Protein AF-A0A658NVF8-F1 (afdb_monomer_lite)

Secondary structure (DSSP, 8-state):
---HHHHHHHHHHHHHHT-EEEEETTTEEEEEE--SS--HHHHHTT---SSSSSS----SS-S-HHHHHHHHHHTT-TT-

pLDDT: mean 87.6, std 6.1, range [67.31, 95.88]

Structure (mmCIF, N/CA/C/O backbone):
data_AF-A0A658NVF8-F1
#
_entry.id   AF-A0A658NVF8-F1
#
loop_
_atom_site.group_PDB
_atom_site.id
_atom_site.type_symbol
_atom_site.label_atom_id
_atom_site.label_alt_id
_atom_site.label_comp_id
_atom_site.label_asym_id
_atom_site.label_entity_id
_atom_site.label_seq_id
_atom_site.pdbx_PDB_ins_code
_atom_site.Cartn_x
_atom_site.Cartn_y
_atom_site.Cartn_z
_atom_site.occupancy
_atom_site.B_iso_or_equiv
_atom_site.auth_seq_id
_atom_site.auth_comp_id
_atom_site.auth_asym_id
_atom_site.auth_atom_id
_atom_site.pdbx_PDB_model_num
ATOM 1 N N . ASP A 1 1 ? 16.017 -16.124 -8.674 1.00 73.12 1 ASP A N 1
ATOM 2 C CA . ASP A 1 1 ? 16.067 -15.285 -9.885 1.00 73.12 1 ASP A CA 1
ATOM 3 C C . ASP A 1 1 ? 14.683 -14.989 -10.421 1.00 73.12 1 ASP A C 1
ATOM 5 O O . ASP A 1 1 ? 13.847 -15.881 -10.472 1.00 73.12 1 ASP A O 1
ATOM 9 N N . ILE A 1 2 ? 14.448 -13.735 -10.804 1.00 85.00 2 ILE A N 1
ATOM 10 C CA . ILE A 1 2 ? 13.230 -13.274 -11.482 1.00 85.00 2 ILE A CA 1
ATOM 11 C C . ILE A 1 2 ? 13.601 -12.925 -12.930 1.00 85.00 2 ILE A C 1
ATOM 13 O O . ILE A 1 2 ? 14.656 -12.342 -13.184 1.00 85.00 2 ILE A O 1
ATOM 17 N N . SER A 1 3 ? 12.756 -13.292 -13.897 1.00 92.06 3 SER A N 1
ATOM 18 C CA . SER A 1 3 ? 13.020 -13.013 -15.314 1.00 92.06 3 SER A CA 1
ATOM 19 C C . SER A 1 3 ? 12.733 -11.550 -15.667 1.00 92.06 3 SER A C 1
ATOM 21 O O . SER A 1 3 ? 11.889 -10.896 -15.055 1.00 92.06 3 SER A O 1
ATOM 23 N N . ARG A 1 4 ? 13.371 -11.031 -16.725 1.00 86.94 4 ARG A N 1
ATOM 24 C CA . ARG A 1 4 ? 13.087 -9.674 -17.236 1.00 86.94 4 ARG A CA 1
ATOM 25 C C . ARG A 1 4 ? 11.620 -9.492 -17.642 1.00 86.94 4 ARG A C 1
ATOM 27 O O . ARG A 1 4 ? 11.076 -8.409 -17.459 1.00 86.94 4 ARG A O 1
ATOM 34 N N . ALA A 1 5 ? 10.986 -10.549 -18.151 1.00 90.56 5 ALA A N 1
ATOM 35 C CA . ALA A 1 5 ? 9.562 -10.550 -18.476 1.00 90.56 5 ALA A CA 1
ATOM 36 C C . ALA A 1 5 ? 8.687 -10.435 -17.214 1.00 90.56 5 ALA A C 1
ATOM 38 O O . ALA A 1 5 ? 7.708 -9.694 -17.218 1.00 90.56 5 ALA A O 1
ATOM 39 N N . ALA A 1 6 ? 9.067 -11.101 -16.116 1.00 91.06 6 ALA A N 1
ATOM 40 C CA . ALA A 1 6 ? 8.378 -10.963 -14.834 1.00 91.06 6 ALA A CA 1
ATOM 41 C C . ALA A 1 6 ? 8.540 -9.551 -14.249 1.00 91.06 6 ALA A C 1
ATOM 43 O O . ALA A 1 6 ? 7.557 -8.973 -13.798 1.00 91.06 6 ALA A O 1
ATOM 44 N N . ILE A 1 7 ? 9.738 -8.955 -14.338 1.00 91.12 7 ILE A N 1
ATOM 45 C CA . ILE A 1 7 ? 9.955 -7.549 -13.949 1.00 91.12 7 ILE A CA 1
ATOM 46 C C . ILE A 1 7 ? 9.041 -6.626 -14.752 1.00 91.12 7 ILE A C 1
ATOM 48 O O . ILE A 1 7 ? 8.391 -5.765 -14.171 1.00 91.12 7 ILE A O 1
ATOM 52 N N . TRP A 1 8 ? 8.966 -6.810 -16.072 1.00 91.44 8 TRP A N 1
ATOM 53 C CA . TRP A 1 8 ? 8.099 -5.993 -16.919 1.00 91.44 8 TRP A CA 1
ATOM 54 C C . TRP A 1 8 ? 6.629 -6.094 -16.492 1.00 91.44 8 TRP A C 1
ATOM 56 O O . TRP A 1 8 ? 5.993 -5.063 -16.297 1.00 91.44 8 TRP A O 1
ATOM 66 N N . LYS A 1 9 ? 6.134 -7.313 -16.230 1.00 93.25 9 LYS A N 1
ATOM 67 C CA . LYS A 1 9 ? 4.777 -7.535 -15.710 1.00 93.25 9 LYS A CA 1
ATOM 68 C C . LYS A 1 9 ? 4.540 -6.825 -14.371 1.00 93.25 9 LYS A C 1
ATOM 70 O O . LYS A 1 9 ? 3.482 -6.238 -14.185 1.00 93.25 9 LYS A O 1
ATOM 75 N N . TYR A 1 10 ? 5.504 -6.850 -13.449 1.00 93.00 10 TYR A N 1
ATOM 76 C CA . TYR A 1 10 ? 5.374 -6.134 -12.175 1.00 93.00 10 TYR A CA 1
ATOM 77 C C . TYR A 1 10 ? 5.355 -4.614 -12.351 1.00 93.00 10 TYR A C 1
ATOM 79 O O . TYR A 1 10 ? 4.584 -3.936 -11.682 1.00 93.00 10 TYR A O 1
ATOM 87 N N . MET A 1 11 ? 6.172 -4.071 -13.257 1.00 93.81 11 MET A N 1
ATOM 88 C CA . MET A 1 11 ? 6.142 -2.635 -13.557 1.00 93.81 11 MET A CA 1
ATOM 89 C C . MET A 1 11 ? 4.799 -2.216 -14.157 1.00 93.81 11 MET A C 1
ATOM 91 O O . MET A 1 11 ? 4.327 -1.126 -13.862 1.00 93.81 11 MET A O 1
ATOM 95 N N . ASP A 1 12 ? 4.184 -3.073 -14.972 1.00 93.25 12 ASP A N 1
ATOM 96 C CA . ASP A 1 12 ? 2.854 -2.831 -15.535 1.00 93.25 12 ASP A CA 1
ATOM 97 C C . ASP A 1 12 ? 1.773 -2.814 -14.445 1.00 93.25 12 ASP A C 1
ATOM 99 O O . ASP A 1 12 ? 1.020 -1.855 -14.333 1.00 93.25 12 ASP A O 1
ATOM 103 N N . GLN A 1 13 ? 1.802 -3.788 -13.530 1.00 92.88 13 GLN A N 1
ATOM 104 C CA . GLN A 1 13 ? 0.896 -3.819 -12.376 1.00 92.88 13 GLN A CA 1
ATOM 105 C C . GLN A 1 13 ? 1.025 -2.581 -11.479 1.00 92.88 13 GLN A C 1
ATOM 107 O O . GLN A 1 13 ? 0.028 -2.078 -10.970 1.00 92.88 13 GLN A O 1
ATOM 112 N N . LEU A 1 14 ? 2.243 -2.070 -11.274 1.00 91.06 14 LEU A N 1
ATOM 113 C CA . LEU A 1 14 ? 2.436 -0.822 -10.533 1.00 91.06 14 LEU A CA 1
ATOM 114 C C . LEU A 1 14 ? 1.850 0.376 -11.295 1.00 91.06 14 LEU A C 1
ATOM 116 O O . LEU A 1 14 ? 1.223 1.237 -10.685 1.00 91.06 14 LEU A O 1
ATOM 120 N N . ARG A 1 15 ? 1.971 0.428 -12.624 1.00 92.38 15 ARG A N 1
ATOM 121 C CA . ARG A 1 15 ? 1.312 1.484 -13.411 1.00 92.38 15 ARG A CA 1
ATOM 122 C C . ARG A 1 15 ? -0.208 1.429 -13.271 1.00 92.38 15 ARG A C 1
ATOM 124 O O . ARG A 1 15 ? -0.818 2.474 -13.061 1.00 92.38 15 ARG A O 1
ATOM 131 N N . ASP A 1 16 ? -0.800 0.236 -13.270 1.00 91.31 16 ASP A N 1
ATOM 132 C CA . ASP A 1 16 ? -2.244 0.047 -13.045 1.00 91.31 16 ASP A CA 1
ATOM 133 C C . ASP A 1 16 ? -2.697 0.527 -11.654 1.00 91.31 16 ASP A C 1
ATOM 135 O O . ASP A 1 16 ? -3.812 1.026 -11.482 1.00 91.31 16 ASP A O 1
ATOM 139 N N . LEU A 1 17 ? -1.823 0.422 -10.648 1.00 88.50 17 LEU A N 1
ATOM 140 C CA . LEU A 1 17 ? -2.076 0.946 -9.302 1.00 88.50 17 LEU A CA 1
ATOM 141 C C . LEU A 1 17 ? -1.975 2.480 -9.218 1.00 88.50 17 LEU A C 1
ATOM 143 O O . LEU A 1 17 ? -2.404 3.055 -8.214 1.00 88.50 17 LEU A O 1
ATOM 147 N N . GLY A 1 18 ? -1.489 3.139 -10.275 1.00 89.25 18 GLY A N 1
ATOM 148 C CA . GLY A 1 18 ? -1.374 4.593 -10.392 1.00 89.25 18 GLY A CA 1
ATOM 149 C C . GLY A 1 18 ? 0.036 5.136 -10.163 1.00 89.25 18 GLY A C 1
ATOM 150 O O . GLY A 1 18 ? 0.193 6.344 -10.014 1.00 89.25 18 GLY A O 1
ATOM 151 N N . TYR A 1 19 ? 1.056 4.275 -10.125 1.00 91.94 19 TYR A N 1
ATOM 152 C CA . TYR A 1 19 ? 2.447 4.721 -10.059 1.00 91.94 19 TYR A CA 1
ATOM 153 C C . TYR A 1 19 ? 2.934 5.211 -11.420 1.00 91.94 19 TYR A C 1
ATOM 155 O O . TYR A 1 19 ? 2.719 4.574 -12.454 1.00 91.94 19 TYR A O 1
ATOM 163 N N . GLU A 1 20 ? 3.697 6.296 -11.413 1.00 93.69 20 GLU A N 1
ATOM 164 C CA . GLU A 1 20 ? 4.349 6.801 -12.610 1.00 93.69 20 GLU A CA 1
ATOM 165 C C . GLU A 1 20 ? 5.766 6.230 -12.698 1.00 93.69 20 GLU A C 1
ATOM 167 O O 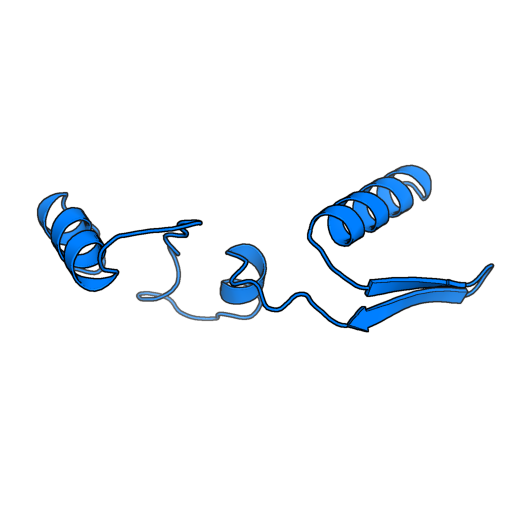. GLU A 1 20 ? 6.660 6.594 -11.931 1.00 93.69 20 GLU A O 1
ATOM 172 N N . ILE A 1 21 ? 5.968 5.287 -13.622 1.00 95.88 21 ILE A N 1
ATOM 173 C CA . ILE A 1 21 ? 7.245 4.584 -13.795 1.00 95.88 21 ILE A CA 1
ATOM 174 C C . ILE A 1 21 ? 7.726 4.710 -15.234 1.00 95.88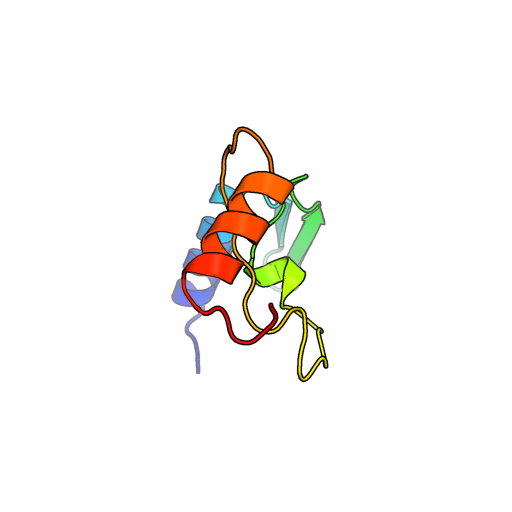 21 ILE A C 1
ATOM 176 O O . ILE A 1 21 ? 7.155 4.120 -16.160 1.00 95.88 21 ILE A O 1
ATOM 180 N N . GLU A 1 22 ? 8.858 5.378 -15.409 1.00 94.94 22 GLU A N 1
ATOM 181 C CA . GLU A 1 22 ? 9.559 5.474 -16.684 1.00 94.94 22 GLU A CA 1
ATOM 182 C C . GLU A 1 22 ? 10.480 4.272 -16.903 1.00 94.94 22 GLU A C 1
ATOM 184 O O . GLU A 1 22 ? 11.120 3.771 -15.976 1.00 94.94 22 GLU A O 1
ATOM 189 N N . ALA A 1 23 ? 10.581 3.823 -18.153 1.00 93.06 23 ALA A N 1
ATOM 190 C CA . ALA A 1 23 ? 11.491 2.763 -18.563 1.00 93.06 23 ALA A CA 1
ATOM 191 C C . ALA A 1 23 ? 12.576 3.329 -19.484 1.00 93.06 23 ALA A C 1
ATOM 193 O O . ALA A 1 23 ? 12.279 3.915 -20.523 1.00 93.06 23 ALA A O 1
ATOM 194 N N . PHE A 1 24 ? 13.839 3.100 -19.134 1.00 92.38 24 PHE A N 1
ATOM 195 C CA . PHE A 1 24 ? 14.991 3.495 -19.932 1.00 92.38 24 PHE A CA 1
ATOM 196 C C . PHE A 1 24 ? 15.696 2.256 -20.4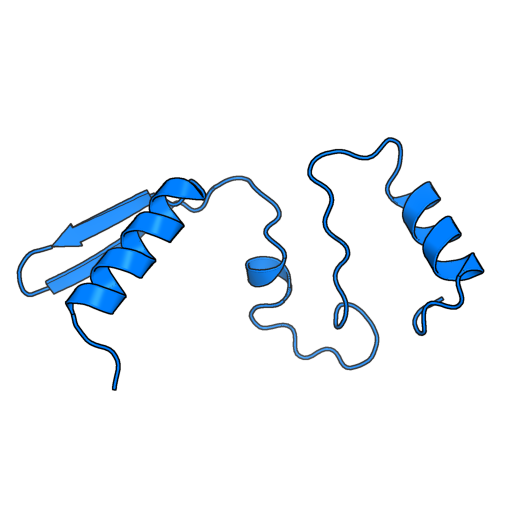99 1.00 92.38 24 PHE A C 1
ATOM 198 O O . PHE A 1 24 ? 16.182 1.411 -19.731 1.00 92.38 24 PHE A O 1
ATOM 205 N N . PRO A 1 25 ? 15.828 2.144 -21.835 1.00 88.50 25 PRO A N 1
ATOM 206 C CA . PRO A 1 25 ? 16.603 1.079 -22.460 1.00 88.50 25 PRO A CA 1
ATOM 207 C C . PRO A 1 25 ? 18.011 1.004 -21.862 1.00 88.50 25 PRO A C 1
ATOM 209 O O . PRO A 1 25 ? 18.675 2.024 -21.682 1.00 88.50 25 PRO A O 1
ATOM 212 N N . HIS A 1 26 ? 18.449 -0.208 -21.515 1.00 87.94 26 HIS A N 1
ATOM 213 C CA . HIS A 1 26 ? 19.759 -0.500 -20.909 1.00 87.94 26 HIS A CA 1
ATOM 214 C C . HIS A 1 26 ? 20.061 0.180 -19.558 1.00 87.94 26 HIS A C 1
ATOM 216 O O . HIS A 1 26 ? 21.129 -0.058 -19.003 1.00 87.94 26 HIS A O 1
ATOM 222 N N . ARG A 1 27 ? 19.134 0.971 -18.998 1.00 87.75 27 ARG A N 1
ATOM 223 C CA . ARG A 1 27 ? 19.296 1.667 -17.709 1.00 87.75 27 ARG A CA 1
ATOM 224 C C . ARG A 1 27 ? 18.294 1.245 -16.637 1.00 87.75 27 ARG A C 1
ATOM 226 O O . ARG A 1 27 ? 18.567 1.448 -15.462 1.00 87.75 27 ARG A O 1
ATOM 233 N N . GLY A 1 28 ? 17.188 0.604 -17.016 1.00 90.19 28 GLY A N 1
ATOM 234 C CA . GLY A 1 28 ? 16.206 0.073 -16.069 1.00 90.19 28 GLY A CA 1
ATOM 235 C C . GLY A 1 28 ? 14.985 0.975 -15.941 1.00 90.19 28 GLY A C 1
ATOM 236 O O . GLY A 1 28 ? 14.518 1.511 -16.943 1.00 90.19 28 GLY A O 1
ATOM 237 N N . TYR A 1 29 ? 14.452 1.109 -14.730 1.00 93.75 29 TYR A N 1
ATOM 238 C CA . TYR A 1 29 ? 13.206 1.827 -14.462 1.00 93.75 29 TYR A CA 1
ATOM 239 C C . TYR A 1 29 ? 13.429 2.951 -13.451 1.00 93.75 29 TYR A C 1
ATOM 241 O O . TYR A 1 29 ? 14.286 2.832 -12.574 1.00 93.75 29 TYR A O 1
ATOM 249 N N . ARG A 1 30 ? 12.654 4.029 -13.570 1.00 93.50 30 ARG A N 1
ATOM 250 C CA . ARG A 1 30 ? 12.664 5.170 -12.652 1.00 93.50 30 ARG A CA 1
ATOM 251 C C . ARG A 1 30 ? 11.250 5.427 -12.150 1.00 93.50 30 ARG A C 1
ATOM 253 O O . ARG A 1 30 ? 10.356 5.653 -12.959 1.00 93.50 30 ARG A O 1
ATOM 260 N N . LEU A 1 31 ? 11.071 5.404 -10.831 1.00 93.19 31 LEU A N 1
ATOM 261 C CA . LEU A 1 31 ? 9.846 5.871 -10.187 1.00 93.19 31 LEU A CA 1
ATOM 262 C C . LEU A 1 31 ? 9.842 7.405 -10.211 1.00 93.19 31 LEU A C 1
ATOM 264 O O . LEU A 1 31 ? 10.766 8.024 -9.686 1.00 93.19 31 LEU A O 1
ATOM 268 N N . VAL A 1 32 ? 8.843 7.993 -10.861 1.00 95.31 32 VAL A N 1
ATOM 269 C CA . VAL A 1 32 ? 8.667 9.446 -10.989 1.00 95.31 32 VAL A CA 1
ATOM 270 C C . VAL A 1 32 ? 7.737 9.959 -9.898 1.00 95.31 32 VAL A C 1
ATOM 272 O O . VAL A 1 32 ? 8.063 10.932 -9.223 1.00 95.31 32 VAL A O 1
ATOM 275 N N . SER A 1 33 ? 6.613 9.275 -9.689 1.00 91.19 33 SER A N 1
ATOM 276 C CA . SER A 1 33 ? 5.633 9.624 -8.667 1.00 91.19 33 SER A CA 1
ATOM 277 C C . SER A 1 33 ? 4.864 8.392 -8.184 1.00 91.19 33 SER A C 1
ATOM 279 O O . SER A 1 33 ? 4.772 7.372 -8.876 1.00 91.19 33 SER A O 1
ATOM 281 N N . SER A 1 34 ? 4.347 8.477 -6.959 1.00 88.31 34 SER A N 1
ATOM 282 C CA . SER A 1 34 ? 3.434 7.501 -6.365 1.00 88.31 34 SER A CA 1
ATOM 283 C C . SER A 1 34 ? 2.006 8.053 -6.385 1.00 88.31 34 SER A C 1
ATOM 285 O O . SER A 1 34 ? 1.826 9.272 -6.295 1.00 88.31 34 SER A O 1
ATOM 287 N N . PRO A 1 35 ? 0.984 7.190 -6.487 1.00 85.38 35 PRO A N 1
ATOM 288 C CA . PRO A 1 35 ? -0.396 7.637 -6.401 1.00 85.38 35 PRO A CA 1
ATOM 289 C C . PRO A 1 35 ? -0.688 8.207 -5.008 1.00 85.38 35 PRO A C 1
ATOM 291 O O . PRO A 1 35 ? -0.122 7.759 -4.013 1.00 85.38 35 PRO A O 1
ATOM 294 N N . ASP A 1 36 ? -1.632 9.142 -4.922 1.00 82.38 36 ASP A N 1
ATOM 295 C CA . ASP A 1 36 ? -2.203 9.579 -3.641 1.00 82.38 36 ASP A CA 1
ATOM 296 C C . ASP A 1 36 ? -3.241 8.548 -3.161 1.00 82.38 36 ASP A C 1
ATOM 298 O O . ASP A 1 36 ? -4.453 8.765 -3.190 1.00 82.38 36 ASP A O 1
ATOM 302 N N . ARG A 1 37 ? -2.759 7.335 -2.863 1.00 77.19 37 ARG A N 1
ATOM 303 C CA . ARG A 1 37 ? -3.559 6.185 -2.427 1.00 77.19 37 ARG A CA 1
ATOM 304 C C . ARG A 1 37 ? -2.894 5.530 -1.225 1.00 77.19 37 ARG A C 1
ATOM 306 O O . ARG A 1 37 ? -1.685 5.354 -1.189 1.00 77.19 37 ARG A O 1
ATOM 313 N N . LEU A 1 38 ? -3.702 5.112 -0.258 1.00 73.94 38 LEU A N 1
ATOM 314 C CA . LEU A 1 38 ? -3.238 4.407 0.937 1.00 73.94 38 LEU A CA 1
ATOM 315 C C . LEU A 1 38 ? -3.076 2.912 0.649 1.00 73.94 38 LEU A C 1
ATOM 317 O O . LEU A 1 38 ? -3.916 2.100 1.013 1.00 73.94 38 LEU A O 1
ATOM 321 N N . LEU A 1 39 ? -1.988 2.513 -0.006 1.00 79.44 39 LEU A N 1
ATOM 322 C CA . LEU A 1 39 ? -1.752 1.096 -0.279 1.00 79.44 39 LEU A CA 1
ATOM 323 C C . LEU A 1 39 ? -1.228 0.381 0.973 1.00 79.44 39 LEU A C 1
ATOM 325 O O . LEU A 1 39 ? -0.215 0.771 1.552 1.00 79.44 39 LEU A O 1
ATOM 329 N N . ARG A 1 40 ? -1.874 -0.731 1.360 1.00 79.25 40 ARG A N 1
ATOM 330 C CA . ARG A 1 40 ? -1.451 -1.571 2.504 1.00 79.25 40 ARG A CA 1
ATOM 331 C C . ARG A 1 40 ? 0.049 -1.887 2.457 1.00 79.25 40 ARG A C 1
ATOM 333 O O . ARG A 1 40 ? 0.728 -1.806 3.475 1.00 79.25 40 ARG A O 1
ATOM 340 N N . SER A 1 41 ? 0.558 -2.238 1.277 1.00 78.19 41 SER A N 1
ATOM 341 C CA . SER A 1 41 ? 1.966 -2.583 1.070 1.00 78.19 41 SER A CA 1
ATOM 342 C C . SER A 1 41 ? 2.915 -1.416 1.330 1.00 78.19 41 SER A C 1
ATOM 344 O O . SER A 1 41 ? 4.001 -1.641 1.853 1.00 78.19 41 SER A O 1
ATOM 346 N N . GLU A 1 42 ? 2.521 -0.186 0.994 1.00 81.00 42 GLU A N 1
ATOM 347 C CA . GLU A 1 42 ? 3.326 1.009 1.271 1.00 81.00 42 GLU A CA 1
ATOM 348 C C . GLU A 1 42 ? 3.339 1.328 2.758 1.00 81.00 42 GLU A C 1
ATOM 350 O O . GLU A 1 42 ? 4.400 1.602 3.308 1.00 81.00 42 GLU A O 1
ATOM 355 N N . VAL A 1 43 ? 2.184 1.206 3.421 1.00 81.25 43 VAL A N 1
ATOM 356 C CA . VAL A 1 43 ? 2.082 1.397 4.872 1.00 81.25 43 VAL A CA 1
ATOM 357 C C . VAL A 1 43 ? 2.951 0.384 5.610 1.00 81.25 43 VAL A C 1
ATOM 359 O O . VAL A 1 43 ? 3.645 0.753 6.545 1.00 81.25 43 VAL A O 1
ATOM 362 N N . GLN A 1 44 ? 2.951 -0.883 5.190 1.00 81.69 44 GLN A N 1
ATOM 363 C CA . GLN A 1 44 ? 3.753 -1.933 5.828 1.00 81.69 44 GLN A CA 1
ATOM 364 C C . GLN A 1 44 ? 5.251 -1.837 5.502 1.00 81.69 44 GLN A C 1
ATOM 366 O O . GLN A 1 44 ? 6.086 -2.309 6.278 1.00 81.69 44 GLN A O 1
ATOM 371 N N . CYS A 1 45 ? 5.615 -1.243 4.366 1.00 81.81 45 CYS A N 1
ATOM 372 C CA . CYS A 1 45 ? 7.000 -1.160 3.928 1.00 81.81 45 CYS A CA 1
ATOM 373 C C . CYS A 1 45 ? 7.839 -0.324 4.909 1.00 81.81 45 CYS A C 1
ATOM 375 O O . CYS A 1 45 ? 7.661 0.881 5.046 1.00 81.81 45 CYS A O 1
ATOM 377 N N . GLY A 1 46 ? 8.802 -0.963 5.578 1.00 79.44 46 GLY A N 1
ATOM 378 C CA . GLY A 1 46 ? 9.709 -0.294 6.515 1.00 79.44 46 GLY A CA 1
ATOM 379 C C . GLY A 1 46 ? 9.170 -0.136 7.941 1.00 79.44 46 GLY A C 1
ATOM 380 O O . GLY A 1 46 ? 9.890 0.386 8.795 1.00 79.44 46 GLY A O 1
ATOM 381 N N . LEU A 1 47 ? 7.961 -0.624 8.246 1.00 83.62 47 LEU A N 1
ATOM 382 C CA . LEU A 1 47 ? 7.477 -0.690 9.626 1.00 83.62 47 LEU A CA 1
ATOM 383 C C . LEU A 1 47 ? 8.206 -1.797 10.402 1.00 83.62 47 LEU A C 1
ATOM 385 O O . LEU A 1 47 ? 8.056 -2.983 10.133 1.00 83.62 47 LEU A O 1
ATOM 389 N N . GLY A 1 48 ? 8.991 -1.396 11.405 1.00 81.12 48 GLY A N 1
ATOM 390 C CA . GLY A 1 48 ? 9.665 -2.292 12.358 1.00 81.12 48 GLY A CA 1
ATOM 391 C C . GLY A 1 48 ? 8.876 -2.520 13.652 1.00 81.12 48 GLY A C 1
ATOM 392 O O . GLY A 1 48 ? 9.459 -2.807 14.702 1.00 81.12 48 GLY A O 1
ATOM 393 N N . THR A 1 49 ? 7.566 -2.295 13.622 1.00 84.50 49 THR A N 1
ATOM 394 C CA . THR A 1 49 ? 6.705 -2.384 14.799 1.00 84.50 49 THR A CA 1
ATOM 395 C C . THR A 1 49 ? 6.404 -3.843 15.155 1.00 84.50 49 THR A C 1
ATOM 397 O O . THR A 1 49 ? 6.475 -4.739 14.322 1.00 84.50 49 THR A O 1
ATOM 400 N N . ARG A 1 50 ? 6.110 -4.100 16.436 1.00 80.94 50 ARG A N 1
ATOM 401 C CA . ARG A 1 50 ? 5.845 -5.456 16.965 1.00 80.94 50 ARG A CA 1
ATOM 402 C C . ARG A 1 50 ? 4.446 -5.641 17.550 1.00 80.94 50 ARG A C 1
ATOM 404 O O . ARG A 1 50 ? 4.131 -6.725 18.023 1.00 80.94 50 ARG A O 1
ATOM 411 N N . LYS A 1 51 ? 3.660 -4.565 17.610 1.00 79.38 51 LYS A N 1
ATOM 412 C CA . LYS A 1 51 ? 2.338 -4.560 18.246 1.00 79.38 51 LYS A CA 1
ATOM 413 C C . LYS A 1 51 ? 1.306 -3.842 17.384 1.00 79.38 51 LYS A C 1
ATOM 415 O O . LYS A 1 51 ? 0.348 -4.462 16.981 1.00 79.38 51 LYS A O 1
ATOM 420 N N . PHE A 1 52 ? 1.526 -2.574 17.040 1.00 81.81 52 PHE A N 1
ATOM 421 C CA . PHE A 1 52 ? 0.639 -1.832 16.131 1.00 81.81 52 PHE A CA 1
ATOM 422 C C . PHE A 1 52 ? 1.214 -1.765 14.716 1.00 81.81 52 PHE A C 1
ATOM 424 O O . PHE A 1 52 ? 2.432 -1.758 14.560 1.00 81.81 52 PHE A O 1
ATOM 431 N N . GLY A 1 53 ? 0.364 -1.688 13.689 1.00 77.19 53 GLY A N 1
ATOM 432 C CA . GLY A 1 53 ? 0.798 -1.582 12.286 1.00 77.19 53 GLY A CA 1
ATOM 433 C C . GLY A 1 53 ? 1.352 -2.881 11.688 1.00 77.19 53 GLY A C 1
ATOM 434 O O . GLY A 1 53 ? 1.929 -2.855 10.605 1.00 77.19 53 GLY A O 1
ATOM 435 N N . CYS A 1 54 ? 1.192 -4.008 12.392 1.00 81.62 54 CYS A N 1
ATOM 436 C CA . CYS A 1 54 ? 1.523 -5.342 11.887 1.00 81.62 54 CYS A CA 1
ATOM 437 C C . CYS A 1 54 ? 0.397 -5.871 10.984 1.00 81.62 54 CYS A C 1
ATOM 439 O O . CYS A 1 54 ? 0.664 -6.342 9.877 1.00 81.62 54 CYS A O 1
ATOM 441 N N . ASP A 1 55 ? -0.857 -5.704 11.413 1.00 82.81 55 ASP A N 1
ATOM 442 C CA . ASP A 1 55 ? -2.036 -5.880 10.568 1.00 82.81 55 ASP A CA 1
ATOM 443 C C . ASP A 1 55 ? -2.656 -4.517 10.220 1.00 82.81 55 ASP A C 1
ATOM 445 O O . ASP A 1 55 ? -2.841 -3.659 11.081 1.00 82.81 55 ASP A O 1
ATOM 449 N N . VAL A 1 56 ? -2.906 -4.282 8.930 1.00 85.50 56 VAL A N 1
ATOM 450 C CA . VAL A 1 56 ? -3.279 -2.971 8.371 1.00 85.50 56 VAL A CA 1
ATOM 451 C C . VAL A 1 56 ? -4.578 -3.092 7.582 1.00 85.50 56 VAL A C 1
ATOM 453 O O . VAL A 1 56 ? -4.566 -3.348 6.384 1.00 85.50 56 VAL A O 1
ATOM 456 N N . HIS A 1 57 ? -5.726 -2.899 8.218 1.00 86.94 57 HIS A N 1
ATOM 457 C CA . HIS A 1 57 ? -7.013 -2.964 7.520 1.00 86.94 57 HIS A CA 1
ATOM 458 C C . HIS A 1 57 ? -7.159 -1.806 6.516 1.00 86.94 57 HIS A C 1
ATOM 460 O O . HIS A 1 57 ? -7.074 -0.639 6.889 1.00 86.94 57 HIS A O 1
ATOM 466 N N . HIS A 1 58 ? -7.361 -2.138 5.237 1.00 85.88 58 HIS A N 1
ATOM 467 C CA . HIS A 1 58 ? -7.520 -1.182 4.140 1.00 85.88 58 HIS A CA 1
ATOM 468 C C . HIS A 1 58 ? -8.914 -1.320 3.529 1.00 85.88 58 HIS A C 1
ATOM 470 O O . HIS A 1 58 ? -9.354 -2.438 3.252 1.00 85.88 58 HIS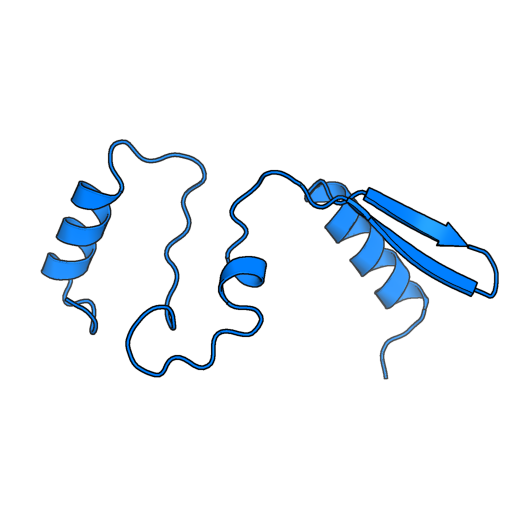 A O 1
ATOM 476 N N . PHE A 1 59 ? -9.566 -0.186 3.283 1.00 86.12 59 PHE A N 1
ATOM 477 C CA . PHE A 1 59 ? -10.888 -0.092 2.675 1.00 86.12 59 PHE A CA 1
ATOM 478 C C . PHE A 1 59 ? -10.855 1.003 1.613 1.00 86.12 59 PHE A C 1
ATOM 480 O O . PHE A 1 59 ? -10.395 2.104 1.904 1.00 86.12 59 PHE A O 1
ATOM 487 N N . ASP A 1 60 ? -11.385 0.727 0.420 1.00 82.31 60 ASP A N 1
ATOM 488 C CA . ASP A 1 60 ? -11.493 1.746 -0.635 1.00 82.31 60 ASP A CA 1
ATOM 489 C C . ASP A 1 60 ? -12.436 2.888 -0.217 1.00 82.31 60 ASP A C 1
ATOM 491 O O . ASP A 1 60 ? -12.217 4.049 -0.554 1.00 82.31 60 ASP A O 1
ATOM 495 N N . ALA A 1 61 ? -13.481 2.557 0.549 1.00 85.50 61 ALA A N 1
ATOM 496 C CA . ALA A 1 61 ? -14.363 3.508 1.212 1.00 85.50 61 ALA A CA 1
ATOM 497 C C . ALA A 1 61 ? -15.000 2.864 2.452 1.00 85.50 61 ALA A C 1
ATOM 499 O O . ALA A 1 61 ? -15.419 1.707 2.421 1.00 85.50 61 ALA A O 1
ATOM 500 N N . VAL A 1 62 ? -15.108 3.629 3.538 1.00 92.81 62 VAL A N 1
ATOM 501 C CA . VAL A 1 62 ? -15.783 3.232 4.780 1.00 92.81 62 VAL A CA 1
ATOM 502 C C . VAL A 1 62 ? -16.465 4.457 5.385 1.00 92.81 62 VAL A C 1
ATOM 504 O O . VAL A 1 62 ? -15.995 5.580 5.212 1.00 92.81 62 VAL A O 1
ATOM 507 N N . SER A 1 63 ? -17.588 4.256 6.073 1.00 90.69 63 SER A N 1
ATOM 508 C CA . SER A 1 63 ? -18.345 5.341 6.709 1.00 90.69 63 SER A CA 1
ATOM 509 C C . SER A 1 63 ? -17.554 6.051 7.811 1.00 90.69 63 SER A C 1
ATOM 511 O O . SER A 1 63 ? -17.670 7.262 7.970 1.00 90.69 63 SER A O 1
ATOM 513 N N . SER A 1 64 ? -16.760 5.300 8.573 1.00 92.56 64 SER A N 1
ATOM 514 C CA . SER A 1 64 ? -15.955 5.787 9.691 1.00 92.56 64 SER A CA 1
ATOM 515 C C . SER A 1 64 ? -14.843 4.783 9.979 1.00 92.56 64 SER A C 1
ATOM 517 O O . SER A 1 64 ? -15.097 3.596 10.183 1.00 92.56 64 SER A O 1
ATOM 519 N N . THR A 1 65 ? -13.600 5.257 10.020 1.00 92.44 65 THR A N 1
ATOM 520 C CA . THR A 1 65 ? -12.452 4.431 10.422 1.00 92.44 65 THR A CA 1
ATOM 521 C C . THR A 1 65 ? -12.535 4.026 11.893 1.00 92.44 65 THR A C 1
ATOM 523 O O . THR A 1 65 ? -12.065 2.954 12.265 1.00 92.44 65 THR A O 1
ATOM 526 N N . MET A 1 66 ? -13.167 4.857 12.728 1.00 93.25 66 MET A N 1
ATOM 527 C CA . MET A 1 66 ? -13.347 4.583 14.151 1.00 93.25 66 MET A CA 1
ATOM 528 C C . MET A 1 66 ? -14.367 3.469 14.389 1.00 93.25 66 MET A C 1
ATOM 530 O O . MET A 1 66 ? -14.132 2.599 15.224 1.00 93.25 66 MET A O 1
ATOM 534 N N . ASP A 1 67 ? -15.468 3.466 13.635 1.00 95.19 67 ASP A N 1
ATOM 535 C CA . ASP A 1 67 ? -16.518 2.446 13.755 1.00 95.19 67 ASP A CA 1
ATOM 536 C C . ASP A 1 67 ? -15.959 1.075 13.377 1.00 95.19 67 ASP A C 1
ATOM 538 O O . ASP A 1 67 ? -16.227 0.072 14.037 1.00 95.19 67 ASP A O 1
ATOM 542 N N . GLU A 1 68 ? -15.126 1.046 12.339 1.00 94.19 68 GLU A N 1
ATOM 543 C CA . GLU A 1 68 ? -14.472 -0.169 11.883 1.00 94.19 68 GLU A CA 1
ATOM 544 C C . GLU A 1 68 ? -13.429 -0.676 12.886 1.00 94.19 68 GLU A C 1
ATOM 546 O O . GLU A 1 68 ? -13.395 -1.870 13.184 1.00 94.19 68 GLU A O 1
ATOM 551 N N . ALA A 1 69 ? -12.642 0.221 13.488 1.00 91.38 69 ALA A N 1
ATOM 552 C CA . ALA A 1 69 ? -11.748 -0.140 14.586 1.00 91.38 69 ALA A CA 1
ATOM 553 C C . ALA A 1 69 ? -12.528 -0.719 15.780 1.00 91.38 69 ALA A C 1
ATOM 555 O O . ALA A 1 69 ? -12.152 -1.758 16.315 1.00 91.38 69 ALA A O 1
ATOM 556 N N . PHE A 1 70 ? -13.659 -0.113 16.152 1.00 93.94 70 PHE A N 1
ATOM 557 C CA . PHE A 1 70 ? -14.515 -0.618 17.228 1.00 93.94 70 PHE A CA 1
ATOM 558 C C . PHE A 1 70 ? -15.129 -1.987 16.895 1.00 93.94 70 PHE A C 1
ATOM 560 O O . PHE A 1 70 ? -15.262 -2.856 17.756 1.00 93.94 70 PHE A O 1
ATOM 567 N N . ARG A 1 71 ? -15.483 -2.219 15.630 1.00 93.75 71 ARG A N 1
ATOM 568 C CA . ARG A 1 71 ? -15.979 -3.518 15.165 1.00 93.75 71 ARG A CA 1
ATOM 569 C C . ARG A 1 71 ? -14.906 -4.604 15.270 1.00 93.75 71 ARG A C 1
ATOM 571 O O . ARG A 1 71 ? -15.215 -5.718 15.691 1.00 93.75 71 ARG A O 1
ATOM 578 N N . LEU A 1 72 ? -13.668 -4.294 14.886 1.00 91.88 72 LEU A N 1
ATOM 579 C CA . LEU A 1 72 ? -12.525 -5.209 14.982 1.00 91.88 72 LEU A CA 1
ATOM 580 C C . LEU A 1 72 ? -12.177 -5.520 16.441 1.00 91.88 72 LEU A C 1
ATOM 582 O O . LEU A 1 72 ? -11.975 -6.687 16.779 1.00 91.88 72 LEU A O 1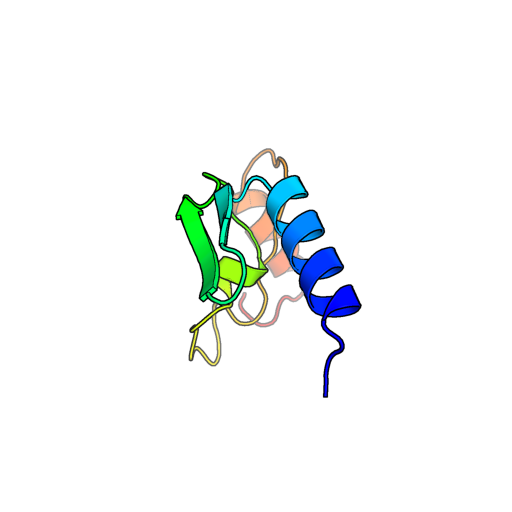
ATOM 586 N N . ALA A 1 73 ? -12.233 -4.508 17.304 1.00 91.00 73 ALA A N 1
ATOM 587 C CA . ALA A 1 73 ? -12.095 -4.649 18.747 1.00 91.00 73 ALA A CA 1
ATOM 588 C C . ALA A 1 73 ? -13.077 -5.676 19.326 1.00 91.00 73 ALA A C 1
ATOM 590 O O . ALA A 1 73 ? -12.695 -6.658 19.966 1.00 91.00 73 ALA A O 1
ATOM 591 N N . LEU A 1 74 ? -14.367 -5.515 19.011 1.00 93.5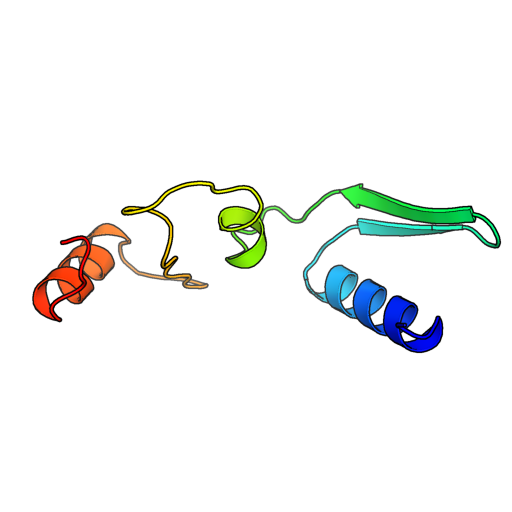6 74 LEU A N 1
ATOM 592 C CA . LEU A 1 74 ? -15.418 -6.445 19.434 1.00 93.56 74 LEU A CA 1
ATOM 593 C C . LEU A 1 74 ? -15.254 -7.857 18.854 1.00 93.56 74 LEU A C 1
ATOM 595 O O . LEU A 1 74 ? -15.713 -8.824 19.462 1.00 93.56 74 LEU A O 1
ATOM 599 N N . ALA A 1 75 ? -14.607 -7.989 17.695 1.00 92.62 75 ALA A N 1
ATOM 600 C CA . ALA A 1 75 ? -14.284 -9.275 17.084 1.00 92.62 75 ALA A CA 1
ATOM 601 C C . ALA A 1 75 ? -13.043 -9.952 17.701 1.00 92.62 75 ALA A C 1
ATOM 603 O O . ALA A 1 75 ? -12.702 -11.066 17.301 1.00 92.62 75 ALA A O 1
ATOM 604 N N . GLY A 1 76 ? -12.389 -9.315 18.679 1.00 90.44 76 GLY A N 1
ATOM 605 C CA . GLY A 1 76 ? -11.227 -9.857 19.379 1.00 90.44 76 GLY A CA 1
ATOM 606 C C . GLY A 1 76 ? -9.904 -9.604 18.663 1.00 90.44 76 GLY A C 1
ATOM 607 O O . GLY A 1 76 ? -9.005 -10.444 18.744 1.00 90.44 76 GLY A O 1
ATOM 608 N N . ALA A 1 77 ? -9.781 -8.481 17.947 1.00 87.81 77 ALA A N 1
ATOM 609 C CA . ALA A 1 77 ? -8.507 -8.066 17.370 1.00 87.81 77 ALA A CA 1
ATOM 610 C C . ALA A 1 77 ? -7.410 -7.985 18.460 1.00 87.81 77 ALA A C 1
ATOM 612 O O . ALA A 1 77 ? -7.665 -7.485 19.559 1.00 87.81 77 ALA A O 1
ATOM 613 N N . PRO A 1 78 ? -6.186 -8.480 18.195 1.00 83.94 78 PRO A N 1
ATOM 614 C CA . PRO A 1 78 ? -5.137 -8.573 19.213 1.00 83.94 78 PRO A CA 1
ATOM 615 C C . PRO A 1 78 ? -4.642 -7.209 19.719 1.00 83.94 78 PRO A C 1
ATOM 617 O O . PRO A 1 78 ? -4.066 -7.122 20.808 1.00 83.94 78 PRO A O 1
ATOM 620 N N . GLU A 1 79 ? -4.848 -6.146 18.945 1.00 81.19 79 GLU A N 1
ATOM 621 C CA . GLU A 1 79 ? -4.432 -4.785 19.270 1.00 81.19 79 GLU A CA 1
ATOM 622 C C . GLU A 1 79 ? -5.466 -3.964 20.048 1.00 81.19 79 GLU A C 1
ATOM 624 O O . GLU A 1 79 ? -5.101 -2.899 20.561 1.00 81.19 79 GLU A O 1
ATOM 629 N N . GLY A 1 80 ? -6.697 -4.457 20.194 1.00 67.31 80 GLY A N 1
ATOM 630 C CA . GLY A 1 80 ? -7.759 -3.756 20.910 1.00 67.31 80 GLY A CA 1
ATOM 631 C C . GLY A 1 80 ? -9.065 -3.747 20.165 1.00 67.31 80 GLY A C 1
ATOM 632 O O . GLY A 1 80 ? -9.065 -3.426 18.956 1.00 67.31 80 GLY A O 1
#

Radius of gyration: 17.41 Å; chains: 1; bounding box: 38×25×43 Å

Foldseek 3Di:
DADPVRVVVVVVVQVVQVWDWDQDVVPGIDGPDHDPDDDLCVQQVPDPDDAPSPDDDDDPDDPDPVVVVVVCVVVPPVND

Sequence (80 aa):
DISRAAIWKYMDQLRDLGYEIEAFPHRGYRLVSSPDRLLRSEVQCGLGTRKFGCDVHHFDAVSSTMDEAFRLALAGAPEG